Protein AF-G7WMZ2-F1 (afdb_monomer)

Sequence (128 aa):
MIFTLDHILKILDGTKTMTRRSVKGRHYKVDQDYAVQPHRNKPSMFRIAITGKKLERLGDITPEDVKLEGYGSKEEFIEAWRSVNGGYNPQAEVIAYTFKLDPVYKAIGIGEMRKLKKIERVCGNKPV

Mean predicted aligned error: 7.08 Å

InterPro domains:
  IPR015947 PUA-like superfamily [SSF88697] (10-101)

Secondary structure (DSSP, 8-state):
-B--HHHHHHHHTTS--EEEEETTS----TTEEEEEBSSTTPPP-EEEEEEEEEEEEGGG--HHHHHHHT-SSHHHHHHHHHHHHS---TT-EEEEEEEEE-HHHHHHHHHHHHHHHHHHHHTT----

Foldseek 3Di:
DEDAPVQVLCQLVPQAQKDKDAPVDDDDDAQDKDFYDNDPPGDGDFIKGFHDKDKDFQLPDDCVNCRNRNHNDPVVVQVVCCVVPVHDDRRGIIMMTGIHTDVVSNVVSVVVVVVVVVCDVVVDDDDD

Solvent-accessible surface area (backbone atoms only — not comparable to full-atom values): 7286 Å² total; per-residue (Å²): 80,77,38,52,66,70,54,47,52,31,36,68,76,59,46,23,36,35,48,76,40,56,70,89,54,88,84,82,58,65,84,38,72,40,50,33,17,67,44,89,98,47,74,63,81,51,48,34,33,26,72,39,75,47,82,45,43,57,55,72,66,46,77,69,54,30,38,31,53,50,35,94,39,68,67,58,43,50,53,54,42,24,75,76,66,75,51,83,58,51,80,42,60,24,35,38,33,34,39,44,68,41,67,78,51,64,73,47,36,70,63,54,49,53,52,51,57,47,49,53,67,72,67,56,82,73,83,130

pLDDT: mean 86.8, std 17.99, range [33.28, 98.69]

Organism: Methanothrix harundinacea (strain 6Ac) (NCBI:txid1110509)

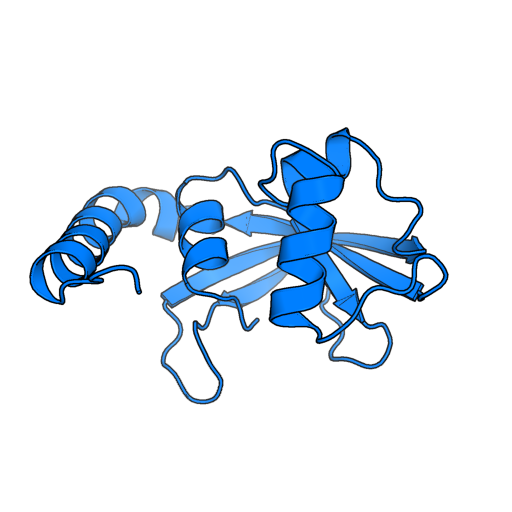Radius of gyration: 15.01 Å; Cα contacts (8 Å, |Δi|>4): 191; chains: 1; bounding box: 39×33×34 Å

Structure (mmCIF, N/CA/C/O backbone):
data_AF-G7WMZ2-F1
#
_entry.id   AF-G7WMZ2-F1
#
loop_
_atom_site.group_PDB
_atom_site.id
_atom_site.type_symbol
_atom_site.label_atom_id
_atom_site.label_alt_id
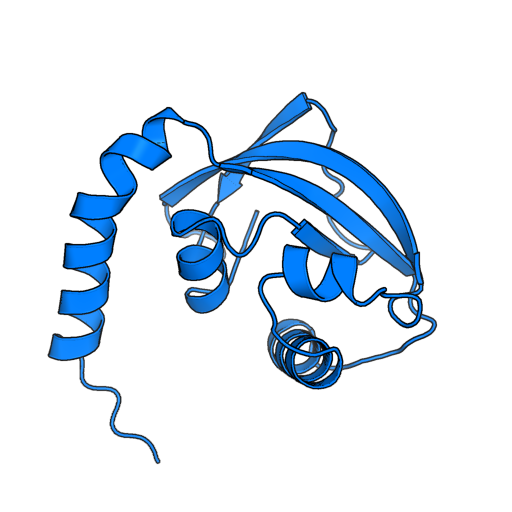_atom_site.label_comp_id
_atom_site.label_asym_id
_atom_site.label_entity_id
_atom_site.label_seq_id
_atom_site.pdbx_PDB_ins_code
_atom_site.Cartn_x
_atom_site.Cartn_y
_atom_site.Cartn_z
_atom_site.occupancy
_atom_site.B_iso_or_equiv
_atom_site.auth_seq_id
_atom_site.auth_comp_id
_atom_site.auth_asym_id
_atom_site.auth_atom_id
_atom_site.pdbx_PDB_model_num
ATOM 1 N N . MET A 1 1 ? -1.084 -6.328 9.012 1.00 93.69 1 MET A N 1
ATOM 2 C CA . MET A 1 1 ? -0.301 -6.026 7.804 1.00 93.69 1 MET A CA 1
ATOM 3 C C . MET A 1 1 ? 0.882 -5.170 8.201 1.00 93.69 1 MET A C 1
ATOM 5 O O . MET A 1 1 ? 0.691 -4.197 8.917 1.00 93.69 1 MET A O 1
ATOM 9 N N . ILE A 1 2 ? 2.090 -5.557 7.791 1.00 95.25 2 ILE A N 1
ATOM 10 C CA . ILE A 1 2 ? 3.304 -4.790 8.095 1.00 95.25 2 ILE A CA 1
ATOM 11 C C . ILE A 1 2 ? 3.559 -3.804 6.958 1.00 95.25 2 ILE A C 1
ATOM 13 O O . ILE A 1 2 ? 3.514 -4.194 5.786 1.00 95.25 2 ILE A O 1
ATOM 17 N N . PHE A 1 3 ? 3.813 -2.553 7.314 1.00 95.44 3 PHE A N 1
ATOM 18 C CA . PHE A 1 3 ? 4.124 -1.457 6.405 1.00 95.44 3 PHE A CA 1
ATOM 19 C C . PHE A 1 3 ? 5.322 -0.682 6.950 1.00 95.44 3 PHE A C 1
ATOM 21 O O . PHE A 1 3 ? 5.514 -0.630 8.162 1.00 95.44 3 PHE A O 1
ATOM 28 N N . THR A 1 4 ? 6.126 -0.088 6.068 1.00 93.06 4 THR A N 1
ATOM 29 C CA . THR A 1 4 ? 7.169 0.854 6.497 1.00 93.06 4 THR A CA 1
ATOM 30 C C . THR A 1 4 ? 6.529 2.107 7.101 1.00 93.06 4 THR A C 1
ATOM 32 O O . THR A 1 4 ? 5.341 2.365 6.896 1.00 93.06 4 THR A O 1
ATOM 35 N N . LEU A 1 5 ? 7.307 2.906 7.837 1.00 91.38 5 LEU A N 1
ATOM 36 C CA . LEU A 1 5 ? 6.812 4.175 8.385 1.00 91.38 5 LEU A CA 1
ATOM 37 C C . LEU A 1 5 ? 6.337 5.130 7.282 1.00 91.38 5 LEU A C 1
ATOM 39 O O . LEU A 1 5 ? 5.255 5.697 7.400 1.00 91.38 5 LEU A O 1
ATOM 43 N N . ASP A 1 6 ? 7.082 5.224 6.180 1.00 92.19 6 ASP A N 1
ATOM 44 C CA . ASP A 1 6 ? 6.684 5.998 5.000 1.00 92.19 6 ASP A CA 1
ATOM 45 C C . ASP A 1 6 ? 5.317 5.552 4.448 1.00 92.19 6 ASP A C 1
ATOM 47 O O . ASP A 1 6 ? 4.416 6.368 4.258 1.00 92.19 6 ASP A O 1
ATOM 51 N N . HIS A 1 7 ? 5.109 4.242 4.271 1.00 96.06 7 HIS A N 1
ATOM 52 C CA . HIS A 1 7 ? 3.813 3.718 3.829 1.00 96.06 7 HIS A CA 1
ATOM 53 C C . HIS A 1 7 ? 2.702 4.000 4.834 1.00 96.06 7 HIS A C 1
ATOM 55 O O . HIS A 1 7 ? 1.579 4.279 4.431 1.00 96.06 7 HIS A O 1
ATOM 61 N N . ILE A 1 8 ? 2.994 3.920 6.132 1.00 94.00 8 ILE A N 1
ATOM 62 C CA . ILE A 1 8 ? 2.034 4.236 7.191 1.00 94.00 8 ILE A CA 1
ATOM 63 C C . ILE A 1 8 ? 1.565 5.688 7.082 1.00 94.00 8 ILE A C 1
ATOM 65 O O . ILE A 1 8 ? 0.359 5.927 7.136 1.00 94.00 8 ILE A O 1
ATOM 69 N N . LEU A 1 9 ? 2.484 6.638 6.895 1.00 91.25 9 LEU A N 1
ATOM 70 C CA . LEU A 1 9 ? 2.139 8.052 6.739 1.00 91.25 9 LEU A CA 1
ATOM 71 C C . LEU A 1 9 ? 1.255 8.274 5.506 1.00 91.25 9 LEU A C 1
ATOM 73 O O . LEU A 1 9 ? 0.209 8.908 5.631 1.00 91.25 9 LEU A O 1
ATOM 77 N N . LYS A 1 10 ? 1.603 7.651 4.373 1.00 94.69 10 LYS A N 1
ATOM 78 C CA . LYS A 1 10 ? 0.794 7.688 3.144 1.00 94.69 10 LYS A CA 1
ATOM 79 C C . LYS A 1 10 ? -0.594 7.047 3.303 1.00 94.69 10 LYS A C 1
ATOM 81 O O . LYS A 1 10 ? -1.551 7.413 2.632 1.00 94.69 10 LYS A O 1
ATOM 86 N N . ILE A 1 11 ? -0.750 6.045 4.169 1.00 95.44 11 ILE A N 1
ATOM 87 C CA . ILE A 1 11 ? -2.078 5.464 4.438 1.00 95.44 11 ILE A CA 1
ATOM 88 C C . ILE A 1 11 ? -2.912 6.417 5.300 1.00 95.44 11 ILE A C 1
ATOM 90 O O . ILE A 1 11 ? -4.106 6.585 5.058 1.00 95.44 11 ILE A O 1
ATOM 94 N N . LEU A 1 12 ? -2.289 7.040 6.304 1.00 91.31 12 LEU A N 1
ATOM 95 C CA . LEU A 1 12 ? -2.958 7.971 7.214 1.00 91.31 12 LEU A CA 1
ATOM 96 C C . LEU A 1 12 ? -3.401 9.264 6.519 1.00 91.31 12 LEU A C 1
ATOM 98 O O . LEU A 1 12 ? -4.472 9.778 6.841 1.00 91.31 12 LEU A O 1
ATOM 102 N N . ASP A 1 13 ? -2.613 9.778 5.573 1.00 90.31 13 ASP A N 1
ATOM 103 C CA . ASP A 1 13 ? -2.996 10.940 4.759 1.00 90.31 13 ASP A CA 1
ATOM 104 C C . ASP A 1 13 ? -3.963 10.591 3.608 1.00 90.31 13 ASP A C 1
ATOM 106 O O . ASP A 1 13 ? -4.576 11.483 3.021 1.00 90.31 13 ASP A O 1
ATOM 110 N N . GLY A 1 14 ? -4.160 9.296 3.336 1.00 93.56 14 GLY A N 1
ATOM 111 C CA . GLY A 1 14 ? -5.080 8.782 2.325 1.00 93.56 14 GLY A CA 1
ATOM 112 C C . GLY A 1 14 ? -4.511 8.716 0.906 1.00 93.56 14 GLY A C 1
ATOM 113 O O . GLY A 1 14 ? -5.254 8.366 -0.009 1.00 93.56 14 GLY A O 1
ATOM 114 N N . THR A 1 15 ? -3.226 9.013 0.703 1.00 96.38 15 THR A N 1
ATOM 115 C CA . THR A 1 15 ? -2.559 8.898 -0.604 1.00 96.38 15 THR A CA 1
ATOM 116 C C . THR A 1 15 ? -2.304 7.443 -0.998 1.00 96.38 15 THR A C 1
ATOM 118 O O . THR A 1 15 ? -2.436 7.093 -2.167 1.00 96.38 15 THR A O 1
ATOM 121 N N . LYS A 1 16 ? -2.009 6.564 -0.033 1.00 97.94 16 LYS A N 1
ATOM 122 C CA . LYS A 1 16 ? -1.852 5.120 -0.246 1.00 97.94 16 LYS A CA 1
ATOM 123 C C . LYS A 1 16 ? -3.118 4.368 0.160 1.00 97.94 16 LYS A C 1
ATOM 125 O O . LYS A 1 16 ? -3.439 4.240 1.339 1.00 97.94 16 LYS A O 1
ATOM 130 N N . THR A 1 17 ? -3.796 3.798 -0.828 1.00 98.44 17 THR A N 1
ATOM 131 C CA . THR A 1 17 ? -5.030 2.997 -0.694 1.00 98.44 17 THR A CA 1
ATOM 132 C C . THR A 1 17 ? -4.920 1.617 -1.353 1.00 98.44 17 THR A C 1
ATOM 134 O O . THR A 1 17 ? -5.878 0.843 -1.383 1.00 98.44 17 THR A O 1
ATOM 137 N N . MET A 1 18 ? -3.732 1.282 -1.862 1.00 98.56 18 MET A N 1
ATOM 138 C CA . MET A 1 18 ? -3.387 -0.017 -2.423 1.00 98.56 18 MET A CA 1
ATOM 139 C C . MET A 1 18 ? -2.048 -0.522 -1.873 1.00 98.56 18 MET A C 1
ATOM 141 O O . MET A 1 18 ? -1.174 0.244 -1.460 1.00 98.56 18 MET A O 1
ATOM 145 N N . THR A 1 19 ? -1.892 -1.846 -1.835 1.00 98.19 19 THR A N 1
ATOM 146 C CA . THR A 1 19 ? -0.607 -2.506 -1.593 1.00 98.19 19 THR A CA 1
ATOM 147 C C . THR A 1 19 ? -0.497 -3.799 -2.385 1.00 98.19 19 THR A C 1
ATOM 149 O O . THR A 1 19 ? -1.384 -4.652 -2.333 1.00 98.19 19 THR A O 1
ATOM 152 N N . ARG A 1 20 ? 0.632 -3.986 -3.062 1.00 97.88 20 ARG A N 1
ATOM 153 C CA . ARG A 1 20 ? 1.027 -5.274 -3.638 1.00 97.88 20 ARG A CA 1
ATOM 154 C C . ARG A 1 20 ? 1.779 -6.146 -2.644 1.00 97.88 20 ARG A C 1
ATOM 156 O O . ARG A 1 20 ? 2.614 -5.674 -1.871 1.00 97.88 20 ARG A O 1
ATOM 163 N N . ARG A 1 21 ? 1.482 -7.445 -2.665 1.00 97.00 21 ARG A N 1
ATOM 164 C CA . ARG A 1 21 ? 2.133 -8.471 -1.838 1.00 97.00 21 ARG A CA 1
ATOM 165 C C . ARG A 1 21 ? 2.454 -9.700 -2.682 1.00 97.00 21 ARG A C 1
ATOM 167 O O . ARG A 1 21 ? 1.698 -10.049 -3.582 1.00 97.00 21 ARG A O 1
ATOM 174 N N . SER A 1 22 ? 3.558 -10.372 -2.364 1.00 95.12 22 SER A N 1
ATOM 175 C CA . SER A 1 22 ? 3.930 -11.639 -3.004 1.00 95.12 22 SER A CA 1
ATOM 176 C C . SER A 1 22 ? 2.848 -12.705 -2.813 1.00 95.12 22 SER A C 1
ATOM 178 O O . SER A 1 22 ? 2.330 -12.867 -1.704 1.00 95.12 22 SER A O 1
ATOM 180 N N . VAL A 1 23 ? 2.574 -13.479 -3.867 1.00 96.12 23 VAL A N 1
ATOM 181 C CA . VAL A 1 23 ? 1.687 -14.658 -3.826 1.00 96.12 23 VAL A CA 1
ATOM 182 C C . VAL A 1 23 ? 2.183 -15.759 -2.886 1.00 96.12 23 VAL A C 1
ATOM 184 O O . VAL A 1 23 ? 1.393 -16.578 -2.445 1.00 96.12 23 VAL A O 1
ATOM 187 N N . LYS A 1 24 ? 3.479 -15.774 -2.543 1.00 93.25 24 LYS A N 1
ATOM 188 C CA . LYS A 1 24 ? 4.060 -16.742 -1.593 1.00 93.25 24 LYS A CA 1
ATOM 189 C C . LYS A 1 24 ? 3.819 -16.359 -0.127 1.00 93.25 24 LYS A C 1
ATOM 191 O O . LYS A 1 24 ? 4.205 -17.094 0.777 1.00 93.25 24 LYS A O 1
ATOM 196 N N . GLY A 1 25 ? 3.282 -15.163 0.115 1.00 90.31 25 GLY A N 1
ATOM 197 C CA . GLY A 1 25 ? 3.081 -14.606 1.446 1.00 90.31 25 GLY A CA 1
ATOM 198 C C . GLY A 1 25 ? 1.709 -14.917 2.042 1.00 90.31 25 GLY A C 1
ATOM 199 O O . GLY A 1 25 ? 0.954 -15.765 1.583 1.00 90.31 25 GLY A O 1
ATOM 200 N N . ARG A 1 26 ? 1.360 -14.175 3.097 1.00 92.38 26 ARG A N 1
ATOM 201 C CA . ARG A 1 26 ? 0.020 -14.232 3.689 1.00 92.38 26 ARG A CA 1
ATOM 202 C C . ARG A 1 26 ? -1.011 -13.607 2.747 1.00 92.38 26 ARG A C 1
ATOM 204 O O . ARG A 1 26 ? -0.814 -12.488 2.274 1.00 92.38 26 ARG A O 1
ATOM 211 N N . HIS A 1 27 ? -2.143 -14.285 2.581 1.00 95.75 27 HIS A N 1
ATOM 212 C CA . HIS A 1 27 ? -3.283 -13.792 1.812 1.00 95.75 27 HIS A CA 1
ATOM 213 C C . HIS A 1 27 ? -4.299 -13.089 2.717 1.00 95.75 27 HIS A C 1
ATOM 215 O O . HIS A 1 27 ? -4.570 -13.541 3.834 1.00 95.75 27 HIS A O 1
ATOM 221 N N . TYR A 1 28 ? -4.869 -11.992 2.220 1.00 97.19 28 TYR A N 1
ATOM 222 C CA . TYR A 1 28 ? -5.878 -11.201 2.924 1.00 97.19 28 TYR A CA 1
ATOM 223 C C . TYR A 1 28 ? -7.247 -11.379 2.256 1.00 97.19 28 TYR A C 1
ATOM 225 O O . TYR A 1 28 ? -7.352 -11.579 1.042 1.00 97.19 28 TYR A O 1
ATOM 233 N N . LYS A 1 29 ? -8.305 -11.379 3.065 1.00 97.69 29 LYS A N 1
ATOM 234 C CA . LYS A 1 29 ? -9.691 -11.532 2.618 1.00 97.69 29 LYS A CA 1
ATOM 235 C C . LYS A 1 29 ? -10.297 -10.153 2.374 1.00 97.69 29 LYS A C 1
ATOM 237 O O . LYS A 1 29 ? -9.978 -9.214 3.095 1.00 97.69 29 LYS A O 1
ATOM 242 N N . VAL A 1 30 ? -11.143 -10.061 1.354 1.00 98.00 30 VAL A N 1
ATOM 243 C CA . VAL A 1 30 ? -11.976 -8.877 1.101 1.00 98.00 30 VAL A CA 1
ATOM 244 C C . VAL A 1 30 ? -13.040 -8.788 2.201 1.00 98.00 30 VAL A C 1
ATOM 246 O O . VAL A 1 30 ? -13.390 -9.816 2.785 1.00 98.00 30 VAL A O 1
ATOM 249 N N . ASP A 1 31 ? -13.479 -7.572 2.519 1.00 95.62 31 ASP A N 1
ATOM 250 C CA . ASP A 1 31 ? -14.457 -7.255 3.571 1.00 95.62 31 ASP A CA 1
ATOM 251 C C . ASP A 1 31 ? -14.010 -7.680 4.974 1.00 95.62 31 ASP A C 1
ATOM 253 O O . ASP A 1 31 ? -14.809 -8.006 5.851 1.00 95.62 31 ASP A O 1
ATOM 257 N N . GLN A 1 32 ? -12.695 -7.694 5.189 1.00 95.81 32 GLN A N 1
ATOM 258 C CA . GLN A 1 32 ? -12.071 -7.921 6.486 1.00 95.81 32 GLN A CA 1
ATOM 259 C C . GLN A 1 32 ? -11.116 -6.785 6.808 1.00 95.81 32 GLN A C 1
ATOM 261 O O . GLN A 1 32 ? -10.463 -6.215 5.924 1.00 95.81 32 GLN A O 1
ATOM 266 N N . ASP A 1 33 ? -11.014 -6.485 8.094 1.00 94.44 33 ASP A N 1
ATOM 267 C CA . ASP A 1 33 ? -10.133 -5.466 8.616 1.00 94.44 33 ASP A CA 1
ATOM 268 C C . ASP A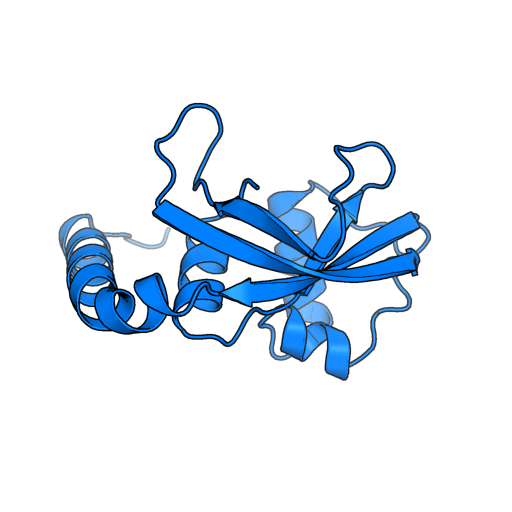 1 33 ? -8.848 -6.072 9.194 1.00 94.44 33 ASP A C 1
ATOM 270 O O . ASP A 1 33 ? -8.801 -7.148 9.797 1.00 94.44 33 ASP A O 1
ATOM 274 N N . TYR A 1 34 ? -7.743 -5.368 8.976 1.00 96.19 34 TYR A N 1
ATOM 275 C CA . TYR A 1 34 ? -6.420 -5.817 9.367 1.00 96.19 34 TYR A CA 1
ATOM 276 C C . TYR A 1 34 ? -5.676 -4.711 10.096 1.00 96.19 34 TYR A C 1
ATOM 278 O O . TYR A 1 34 ? -5.538 -3.590 9.612 1.00 96.19 34 TYR A O 1
ATOM 286 N N . ALA A 1 35 ? -5.122 -5.072 11.251 1.00 94.44 35 ALA A N 1
ATOM 287 C CA . ALA A 1 35 ? -4.244 -4.210 12.023 1.00 94.44 35 ALA A CA 1
ATOM 288 C C . ALA A 1 35 ? -2.967 -3.871 11.240 1.00 94.44 35 ALA A C 1
ATOM 290 O O . ALA A 1 35 ? -2.290 -4.778 10.749 1.00 94.44 35 ALA A O 1
ATOM 291 N N . VAL A 1 36 ? -2.610 -2.594 11.147 1.00 94.94 36 VAL A N 1
ATOM 292 C CA . VAL A 1 36 ? -1.379 -2.092 10.526 1.00 94.94 36 VAL A CA 1
ATOM 293 C C . VAL A 1 36 ? -0.283 -1.950 11.577 1.00 94.94 36 VAL A C 1
ATOM 295 O O . VAL A 1 36 ? -0.510 -1.378 12.640 1.00 94.94 36 VAL A O 1
ATOM 298 N N . GLN A 1 37 ? 0.902 -2.486 11.286 1.00 92.88 37 GLN A N 1
ATOM 299 C CA . GLN A 1 37 ? 2.068 -2.475 12.174 1.00 92.88 37 GLN A CA 1
ATOM 300 C C . GLN A 1 37 ? 3.302 -1.938 11.432 1.00 92.88 37 GLN A C 1
ATOM 302 O O . GLN A 1 37 ? 3.469 -2.261 10.253 1.00 92.88 37 GLN A O 1
ATOM 307 N N . PRO A 1 38 ? 4.196 -1.189 12.106 1.00 89.19 38 PRO A N 1
ATOM 308 C CA . PRO A 1 38 ? 5.425 -0.674 11.494 1.00 89.19 38 PRO A CA 1
ATOM 309 C C . PRO A 1 38 ? 6.507 -1.752 11.335 1.00 89.19 38 PRO A C 1
ATOM 311 O O . PRO A 1 38 ? 7.387 -1.656 10.485 1.00 89.19 38 PRO A O 1
ATOM 314 N N . HIS A 1 39 ? 6.464 -2.793 12.170 1.00 87.56 39 HIS A N 1
ATOM 315 C CA . HIS A 1 39 ? 7.404 -3.906 12.122 1.00 87.56 39 HIS A CA 1
ATOM 316 C C . HIS A 1 39 ? 6.807 -5.157 12.774 1.00 87.56 39 HIS A C 1
ATOM 318 O O . HIS A 1 39 ? 5.779 -5.090 13.452 1.00 87.56 39 HIS A O 1
ATOM 324 N N . ARG A 1 40 ? 7.468 -6.306 12.595 1.00 86.62 40 ARG A N 1
ATOM 325 C CA . ARG A 1 40 ? 7.105 -7.543 13.296 1.00 86.62 40 ARG A CA 1
ATOM 326 C C . ARG A 1 40 ? 7.198 -7.326 14.813 1.00 86.62 40 ARG A C 1
ATOM 328 O O . ARG A 1 40 ? 8.125 -6.676 15.289 1.00 86.62 40 ARG A O 1
ATOM 335 N N . ASN A 1 41 ? 6.239 -7.877 15.557 1.00 86.50 41 ASN A N 1
ATOM 336 C CA . ASN A 1 41 ? 6.152 -7.793 17.023 1.00 86.50 41 ASN A CA 1
ATOM 337 C C . ASN A 1 41 ? 6.015 -6.365 17.587 1.00 86.50 41 ASN A C 1
ATOM 339 O O . ASN A 1 41 ? 6.282 -6.146 18.767 1.00 86.50 41 ASN A O 1
ATOM 343 N N . LYS A 1 42 ? 5.612 -5.381 16.774 1.00 86.62 42 LYS A N 1
ATOM 344 C CA . LYS A 1 42 ? 5.281 -4.034 17.257 1.00 86.62 42 LYS A CA 1
ATOM 345 C C . LYS A 1 42 ? 3.766 -3.872 17.423 1.00 86.62 42 LYS A C 1
ATOM 347 O O . LYS A 1 42 ? 3.015 -4.522 16.689 1.00 86.62 42 LYS A O 1
ATOM 352 N N . PRO A 1 43 ? 3.311 -3.015 18.359 1.00 83.94 43 PRO A N 1
ATOM 353 C CA . PRO A 1 43 ? 1.895 -2.697 18.500 1.00 83.94 43 PRO A CA 1
ATOM 354 C C . PRO A 1 43 ? 1.287 -2.224 17.179 1.00 83.94 43 PRO A C 1
ATOM 356 O O . PRO A 1 43 ? 1.957 -1.601 16.351 1.00 83.94 43 PRO A O 1
ATOM 359 N N . SER A 1 44 ? 0.008 -2.533 16.975 1.00 88.88 44 SER A N 1
ATOM 360 C CA . SER A 1 44 ? -0.732 -2.005 15.834 1.00 88.88 44 SER A CA 1
ATOM 361 C C . SER A 1 44 ? -1.032 -0.523 16.013 1.00 88.88 44 SER A C 1
ATOM 363 O O . SER A 1 44 ? -1.454 -0.119 17.091 1.00 88.88 44 SER A O 1
ATOM 365 N N . MET A 1 45 ? -0.882 0.249 14.941 1.00 87.81 45 MET A N 1
ATOM 366 C CA . MET A 1 45 ? -1.125 1.694 14.937 1.00 87.81 45 MET A CA 1
ATOM 367 C C . MET A 1 45 ? -2.591 2.027 14.626 1.00 87.81 45 MET A C 1
ATOM 369 O O . MET A 1 45 ? -3.181 2.904 15.243 1.00 87.81 45 MET A O 1
ATOM 373 N N . PHE A 1 46 ? -3.181 1.325 13.656 1.00 92.56 46 PHE A N 1
ATOM 374 C CA . PHE A 1 46 ? -4.561 1.509 13.192 1.00 92.56 46 PHE A CA 1
ATOM 375 C C . PHE A 1 46 ? -5.017 0.276 12.408 1.00 92.56 46 PHE A C 1
ATOM 377 O O . PHE A 1 46 ? -4.288 -0.719 12.323 1.00 92.56 46 PHE A O 1
ATOM 384 N N . ARG A 1 47 ? -6.219 0.322 11.830 1.00 94.62 47 ARG A N 1
ATOM 385 C CA . ARG A 1 47 ? -6.785 -0.761 11.018 1.00 94.62 47 ARG A CA 1
ATOM 386 C C . ARG A 1 47 ? -7.163 -0.266 9.622 1.00 94.62 47 ARG A C 1
ATOM 388 O O . ARG A 1 47 ? -7.537 0.891 9.441 1.00 94.62 47 ARG A O 1
ATOM 395 N N . ILE A 1 48 ? -7.035 -1.152 8.638 1.00 96.94 48 ILE A N 1
ATOM 396 C CA . ILE A 1 48 ? -7.499 -0.942 7.261 1.00 96.94 48 ILE A CA 1
ATOM 397 C C . ILE A 1 48 ? -8.444 -2.073 6.866 1.00 96.94 48 ILE A C 1
ATOM 399 O O . ILE A 1 48 ? -8.188 -3.223 7.218 1.00 96.94 48 ILE A O 1
ATOM 403 N N . ALA A 1 49 ? -9.499 -1.762 6.122 1.00 96.94 49 ALA A N 1
ATOM 404 C CA . ALA A 1 49 ? -10.422 -2.744 5.561 1.00 96.94 49 ALA A CA 1
ATOM 405 C C . ALA A 1 49 ? -10.061 -3.022 4.101 1.00 96.94 49 ALA A C 1
ATOM 407 O O . ALA A 1 49 ? -9.959 -2.087 3.308 1.00 96.94 49 ALA A O 1
ATOM 408 N N . ILE A 1 50 ? -9.861 -4.290 3.740 1.00 98.25 50 ILE A N 1
ATOM 409 C CA . ILE A 1 50 ? -9.563 -4.694 2.359 1.00 98.25 50 ILE A CA 1
ATOM 410 C C . ILE A 1 50 ? -10.861 -4.659 1.555 1.00 98.25 50 ILE A C 1
ATOM 412 O O . ILE A 1 50 ? -11.804 -5.374 1.877 1.00 98.25 50 ILE A O 1
ATOM 416 N N . THR A 1 51 ? -10.901 -3.861 0.493 1.00 98.12 51 THR A N 1
ATOM 417 C CA . THR A 1 51 ? -12.097 -3.663 -0.343 1.00 98.12 51 THR A CA 1
ATOM 418 C C . THR A 1 51 ? -12.008 -4.363 -1.693 1.00 98.12 51 THR A C 1
ATOM 420 O O . THR A 1 51 ? -12.965 -4.359 -2.457 1.00 98.12 51 THR A O 1
ATOM 423 N N . GLY A 1 52 ? -10.861 -4.956 -2.016 1.00 98.00 52 GLY A N 1
ATOM 424 C CA . GLY A 1 52 ? -10.678 -5.699 -3.253 1.00 98.00 52 GLY A CA 1
ATOM 425 C C . GLY A 1 52 ? -9.323 -6.383 -3.312 1.00 98.00 52 GLY A C 1
ATOM 426 O O . GLY A 1 52 ? -8.396 -6.051 -2.568 1.00 98.00 52 GLY A O 1
ATOM 427 N N . LYS A 1 53 ? -9.213 -7.367 -4.203 1.00 97.75 53 LYS A N 1
ATOM 428 C CA . LYS A 1 53 ? -7.952 -8.038 -4.517 1.00 97.75 53 LYS A CA 1
ATOM 429 C C . LYS A 1 53 ? -7.915 -8.445 -5.988 1.00 97.75 53 LYS A C 1
ATOM 431 O O . LYS A 1 53 ? -8.920 -8.931 -6.501 1.00 97.75 53 LYS A O 1
ATOM 436 N N . LYS A 1 54 ? -6.761 -8.296 -6.637 1.00 97.50 54 LYS A N 1
ATOM 437 C CA . LYS A 1 54 ? -6.489 -8.796 -7.997 1.00 97.50 54 LYS A CA 1
ATOM 438 C C . LYS A 1 54 ? -5.119 -9.476 -8.051 1.00 97.50 54 LYS A C 1
ATOM 440 O O . LYS A 1 54 ? -4.193 -9.020 -7.383 1.00 97.50 54 LYS A O 1
ATOM 445 N N . LEU A 1 55 ? -5.016 -10.576 -8.796 1.00 97.81 55 LEU A N 1
ATOM 446 C CA . LEU A 1 55 ? -3.746 -11.232 -9.128 1.00 97.81 55 LEU A CA 1
ATOM 447 C C . LEU A 1 55 ? -3.229 -10.627 -10.436 1.00 97.81 55 LEU A C 1
ATOM 449 O O . LEU A 1 55 ? -3.985 -10.546 -11.400 1.00 97.81 55 LEU A O 1
ATOM 453 N N . GLU A 1 56 ? -1.971 -10.204 -10.466 1.00 97.38 56 GLU A N 1
ATOM 454 C CA . GLU A 1 56 ? -1.357 -9.574 -11.640 1.00 97.38 56 GLU A CA 1
ATOM 455 C C . GLU A 1 56 ? 0.163 -9.774 -11.647 1.00 97.38 56 GLU A C 1
ATOM 457 O O . GLU A 1 56 ? 0.755 -10.183 -10.641 1.00 97.38 56 GLU A O 1
ATOM 462 N N . ARG A 1 57 ? 0.814 -9.460 -12.773 1.00 98.06 57 ARG A N 1
ATOM 463 C CA . ARG A 1 57 ? 2.275 -9.349 -12.813 1.00 98.06 57 ARG A CA 1
ATOM 464 C C . ARG A 1 57 ? 2.692 -7.988 -12.282 1.00 98.06 57 ARG A C 1
ATOM 466 O O . ARG A 1 57 ? 2.080 -6.970 -12.595 1.00 98.06 57 ARG A O 1
ATOM 473 N N . LEU A 1 58 ? 3.780 -7.956 -11.521 1.00 97.69 58 LEU A N 1
ATOM 474 C CA . LEU A 1 58 ? 4.308 -6.722 -10.939 1.00 97.69 58 LEU A CA 1
ATOM 475 C C . LEU A 1 58 ? 4.626 -5.652 -12.001 1.00 97.69 58 LEU A C 1
ATOM 477 O O . LEU A 1 58 ? 4.472 -4.460 -11.745 1.00 97.69 58 LEU A O 1
ATOM 481 N N . GLY A 1 59 ? 5.062 -6.074 -13.190 1.00 97.00 59 GLY A N 1
ATOM 482 C CA . GLY A 1 59 ? 5.398 -5.195 -14.308 1.00 97.00 59 GLY A CA 1
ATOM 483 C C . GLY A 1 59 ? 4.196 -4.547 -14.996 1.00 97.00 59 GLY A C 1
ATOM 484 O O . GLY A 1 59 ? 4.370 -3.477 -15.588 1.00 97.00 59 GLY A O 1
ATOM 485 N N . ASP A 1 60 ? 3.005 -5.132 -14.854 1.00 97.06 60 ASP A N 1
ATOM 486 C CA . ASP A 1 60 ? 1.760 -4.695 -15.506 1.00 97.06 60 ASP A CA 1
ATOM 487 C C . ASP A 1 60 ? 1.063 -3.558 -14.733 1.00 97.06 60 ASP A C 1
ATOM 489 O O . ASP A 1 60 ? -0.059 -3.168 -15.049 1.00 97.06 60 ASP A O 1
ATOM 493 N N . ILE A 1 61 ? 1.738 -3.001 -13.720 1.00 96.25 61 ILE A N 1
ATOM 494 C CA . ILE A 1 61 ? 1.268 -1.852 -12.948 1.00 96.25 61 ILE A CA 1
ATOM 495 C C . ILE A 1 61 ? 0.925 -0.659 -13.856 1.00 96.25 61 ILE A C 1
ATOM 497 O O . ILE A 1 61 ? 1.753 -0.201 -14.655 1.00 96.25 61 ILE A O 1
ATOM 501 N N . THR A 1 62 ? -0.294 -0.146 -13.681 1.00 97.25 62 THR A N 1
ATOM 502 C CA . THR A 1 62 ? -0.825 1.031 -14.385 1.00 97.25 62 THR A CA 1
ATOM 503 C C . THR A 1 62 ? -0.468 2.340 -13.667 1.00 97.25 62 THR A C 1
ATOM 505 O O . THR A 1 62 ? -0.193 2.322 -12.462 1.00 97.25 62 THR A O 1
ATOM 508 N N . PRO A 1 63 ? -0.493 3.502 -14.349 1.00 97.56 63 PRO A N 1
ATOM 509 C CA . PRO A 1 63 ? -0.326 4.804 -13.696 1.00 97.56 63 PRO A CA 1
ATOM 510 C C . PRO A 1 63 ? -1.341 5.059 -12.569 1.00 97.56 63 PRO A C 1
ATOM 512 O O . PRO A 1 63 ? -1.012 5.670 -11.553 1.00 97.56 63 PRO A O 1
ATOM 515 N N . GLU A 1 64 ? -2.570 4.569 -12.715 1.00 97.38 64 GLU A N 1
ATOM 516 C CA . GLU A 1 64 ? -3.617 4.660 -11.697 1.00 97.38 64 GLU A CA 1
ATOM 517 C C . GLU A 1 64 ? -3.240 3.844 -10.460 1.00 97.38 64 GLU A C 1
ATOM 519 O O . GLU A 1 64 ? -3.335 4.336 -9.337 1.00 97.38 64 GLU A O 1
ATOM 524 N N . ASP A 1 65 ? -2.740 2.623 -10.652 1.00 97.75 65 ASP A N 1
ATOM 525 C CA . ASP A 1 65 ? -2.271 1.793 -9.547 1.00 97.75 65 ASP A CA 1
ATOM 526 C C . ASP A 1 65 ? -1.061 2.409 -8.823 1.00 97.75 65 ASP A C 1
ATOM 528 O O . ASP A 1 65 ? -0.960 2.286 -7.603 1.00 97.75 65 ASP A O 1
ATOM 532 N N . VAL A 1 66 ? -0.146 3.069 -9.547 1.00 97.88 66 VAL A N 1
ATOM 533 C CA . VAL A 1 66 ? 0.989 3.806 -8.956 1.00 97.88 66 VAL A CA 1
ATOM 534 C C . VAL A 1 66 ? 0.479 4.887 -8.001 1.00 97.88 66 VAL A C 1
ATOM 536 O O . VAL A 1 66 ? 0.949 4.981 -6.864 1.00 97.88 66 VAL A O 1
ATOM 539 N N . LYS A 1 67 ? -0.539 5.647 -8.425 1.00 97.94 67 LYS A N 1
ATOM 540 C CA . LYS A 1 67 ? -1.184 6.657 -7.575 1.00 97.94 67 LYS A CA 1
ATOM 541 C C . LYS A 1 67 ? -1.835 6.025 -6.348 1.00 97.94 67 LYS A C 1
ATOM 543 O O . LYS A 1 67 ? -1.654 6.536 -5.250 1.00 97.94 67 LYS A O 1
ATOM 548 N N . LEU A 1 68 ? -2.537 4.898 -6.500 1.00 98.19 68 LEU A N 1
ATOM 549 C CA . LEU A 1 68 ? -3.154 4.188 -5.369 1.00 98.19 68 LEU A CA 1
ATOM 550 C C . LEU A 1 68 ? -2.115 3.586 -4.407 1.00 98.19 68 LEU A C 1
ATOM 552 O O . LEU A 1 68 ? -2.380 3.455 -3.212 1.00 98.19 68 LEU A O 1
ATOM 556 N N . GLU A 1 69 ? -0.926 3.224 -4.889 1.00 98.06 69 GLU A N 1
ATOM 557 C CA . GLU A 1 69 ? 0.208 2.833 -4.043 1.00 98.06 69 GLU A CA 1
ATOM 558 C C . GLU A 1 69 ? 0.833 4.033 -3.303 1.00 98.06 69 GLU A C 1
ATOM 560 O O . GLU A 1 69 ? 1.600 3.814 -2.359 1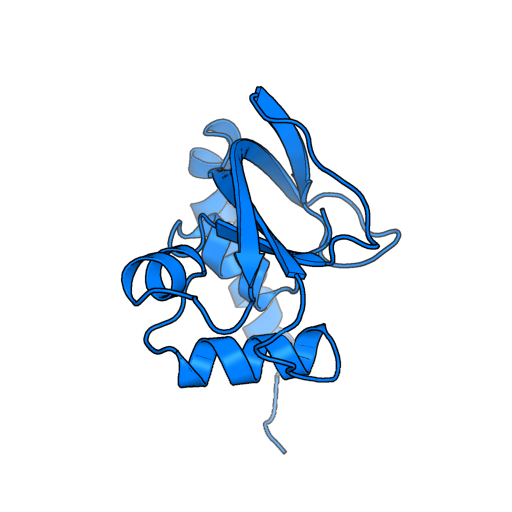.00 98.06 69 GLU A O 1
ATOM 565 N N . GLY A 1 70 ? 0.470 5.267 -3.669 1.00 97.75 70 GLY A N 1
ATOM 566 C CA . GLY A 1 70 ? 0.936 6.509 -3.055 1.00 97.75 70 GLY A CA 1
ATOM 567 C C . GLY A 1 70 ? 2.219 7.074 -3.673 1.00 97.75 70 GLY A C 1
ATOM 568 O O . GLY A 1 70 ? 2.988 7.713 -2.957 1.00 97.75 70 GLY A O 1
ATOM 569 N N . TYR A 1 71 ? 2.477 6.817 -4.959 1.00 97.94 71 TYR A N 1
ATOM 570 C CA . TYR A 1 71 ? 3.662 7.301 -5.684 1.00 97.94 71 TYR A CA 1
ATOM 571 C C . TYR A 1 71 ? 3.285 8.197 -6.867 1.00 97.94 71 TYR A C 1
ATOM 573 O O . TYR A 1 71 ? 2.168 8.121 -7.386 1.00 97.94 71 TYR A O 1
ATOM 581 N N . GLY A 1 72 ? 4.217 9.054 -7.290 1.00 96.62 72 GLY A N 1
ATOM 582 C CA . GLY A 1 72 ? 4.038 9.948 -8.434 1.00 96.62 72 GLY A CA 1
ATOM 583 C C . GLY A 1 72 ? 4.381 9.295 -9.773 1.00 96.62 72 GLY A C 1
ATOM 584 O O . GLY A 1 72 ? 3.824 9.680 -10.801 1.00 96.62 72 GLY A O 1
ATOM 585 N N . SER A 1 73 ? 5.263 8.293 -9.768 1.00 97.56 73 SER A N 1
ATOM 586 C CA . SER A 1 73 ? 5.750 7.625 -10.977 1.00 97.56 73 SER A CA 1
ATOM 587 C C . SER A 1 73 ? 5.990 6.127 -10.776 1.00 97.56 73 SER A C 1
ATOM 589 O O . SER A 1 73 ? 6.098 5.619 -9.653 1.00 97.56 73 SER A O 1
ATOM 591 N N . LYS A 1 74 ? 6.066 5.393 -11.892 1.00 97.19 74 LYS A N 1
ATOM 592 C CA . LYS A 1 74 ? 6.373 3.958 -11.876 1.00 97.19 74 LYS A CA 1
ATOM 593 C C . LYS A 1 74 ? 7.783 3.717 -11.341 1.00 97.19 74 LYS A C 1
ATOM 595 O O . LYS A 1 74 ? 8.011 2.740 -10.635 1.00 97.19 74 LYS A O 1
ATOM 600 N N . GLU A 1 75 ? 8.707 4.619 -11.636 1.00 97.62 75 GLU A N 1
ATOM 601 C CA . GLU A 1 75 ? 10.101 4.581 -11.208 1.00 97.62 75 GLU A CA 1
ATOM 602 C C . GLU A 1 75 ? 10.212 4.697 -9.683 1.00 97.62 75 GLU A C 1
ATOM 604 O O . GLU A 1 75 ? 10.851 3.847 -9.059 1.00 97.62 75 GLU A O 1
ATOM 609 N N . GLU A 1 76 ? 9.511 5.663 -9.075 1.00 97.62 76 GLU A N 1
ATOM 610 C CA . GLU A 1 76 ? 9.429 5.817 -7.614 1.00 97.62 76 GLU A CA 1
ATOM 611 C C . GLU A 1 76 ? 8.843 4.566 -6.948 1.00 97.62 76 GLU A C 1
ATOM 613 O O . GLU A 1 76 ? 9.362 4.075 -5.941 1.00 97.62 76 GLU A O 1
ATOM 618 N N . PHE A 1 77 ? 7.775 4.009 -7.530 1.00 97.94 77 PHE A N 1
ATOM 619 C CA . PHE A 1 77 ? 7.189 2.765 -7.039 1.00 97.94 77 PHE A CA 1
ATOM 620 C C . PHE A 1 77 ? 8.194 1.604 -7.092 1.00 97.94 77 PHE A C 1
ATOM 622 O O . PHE A 1 77 ? 8.304 0.844 -6.130 1.00 97.94 77 PHE A O 1
ATOM 629 N N . ILE A 1 78 ? 8.939 1.454 -8.193 1.00 97.75 78 ILE A N 1
ATOM 630 C CA . ILE A 1 78 ? 9.929 0.381 -8.362 1.00 97.75 78 ILE A CA 1
ATOM 631 C C . ILE A 1 78 ? 11.067 0.519 -7.347 1.00 97.75 78 ILE A C 1
ATOM 633 O O . ILE A 1 78 ? 11.500 -0.483 -6.774 1.00 97.75 78 ILE A O 1
ATOM 637 N N . GLU A 1 79 ? 11.553 1.734 -7.105 1.00 97.62 79 GLU A N 1
ATOM 638 C CA . GLU A 1 79 ? 12.584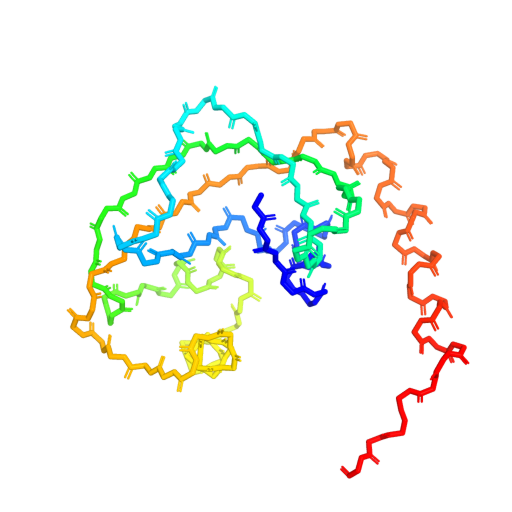 1.992 -6.100 1.00 97.62 79 GLU A CA 1
ATOM 639 C C . GLU A 1 79 ? 12.099 1.621 -4.694 1.00 97.62 79 GLU A C 1
ATOM 641 O O . GLU A 1 79 ? 12.756 0.852 -3.985 1.00 97.62 79 GLU A O 1
ATOM 646 N N . ALA A 1 80 ? 10.898 2.066 -4.323 1.00 96.50 80 ALA A N 1
ATOM 647 C CA . ALA A 1 80 ? 10.301 1.706 -3.045 1.00 96.50 80 ALA A CA 1
ATOM 648 C C . ALA A 1 80 ? 10.008 0.200 -2.931 1.00 96.50 80 ALA A C 1
ATOM 650 O O . ALA A 1 80 ? 10.145 -0.396 -1.861 1.00 96.50 80 ALA A O 1
ATOM 651 N N . TRP A 1 81 ? 9.634 -0.455 -4.031 1.00 97.06 81 TRP A N 1
ATOM 652 C CA . TRP A 1 81 ? 9.465 -1.902 -4.062 1.00 97.06 81 TRP A CA 1
ATOM 653 C C . TRP A 1 81 ? 10.786 -2.621 -3.780 1.00 97.06 81 TRP A C 1
ATOM 655 O O . TRP A 1 81 ? 10.805 -3.556 -2.976 1.00 97.06 81 TRP A O 1
ATOM 665 N N . ARG A 1 82 ? 11.886 -2.185 -4.410 1.00 97.19 82 ARG A N 1
ATOM 666 C CA . ARG A 1 82 ? 13.227 -2.750 -4.201 1.00 97.19 82 ARG A CA 1
ATOM 667 C C . ARG A 1 82 ? 13.705 -2.559 -2.768 1.00 97.19 82 ARG A C 1
ATOM 669 O O . ARG A 1 82 ? 14.235 -3.509 -2.203 1.00 97.19 82 ARG A O 1
ATOM 676 N N . SER A 1 83 ? 13.480 -1.395 -2.161 1.00 95.50 83 SER A N 1
ATOM 677 C CA . SER A 1 83 ? 13.907 -1.150 -0.776 1.00 95.50 83 SER A CA 1
ATOM 678 C C . SER A 1 83 ? 13.181 -2.047 0.233 1.00 95.50 83 SER A C 1
ATOM 680 O O . SER A 1 83 ? 13.776 -2.485 1.214 1.00 95.50 83 SER A O 1
ATOM 682 N N . VAL A 1 84 ? 11.912 -2.381 -0.030 1.00 92.62 84 VAL A N 1
ATOM 683 C CA . VAL A 1 84 ? 11.101 -3.241 0.847 1.00 92.62 84 VAL A CA 1
ATOM 684 C C . VAL A 1 84 ? 11.311 -4.734 0.576 1.00 92.62 84 VAL A C 1
ATOM 686 O O . VAL A 1 84 ? 11.306 -5.531 1.513 1.00 92.62 84 VAL A O 1
ATOM 689 N N . ASN A 1 85 ? 11.459 -5.131 -0.691 1.00 93.00 85 ASN A N 1
ATOM 690 C CA . ASN A 1 85 ? 11.450 -6.539 -1.112 1.00 93.00 85 ASN A CA 1
ATOM 691 C C . ASN A 1 85 ? 12.822 -7.057 -1.587 1.00 93.00 85 ASN A C 1
ATOM 693 O O . ASN A 1 85 ? 12.929 -8.221 -1.965 1.00 93.00 85 ASN A O 1
ATOM 697 N N . GLY A 1 86 ? 13.859 -6.214 -1.604 1.00 95.19 86 GLY A N 1
ATOM 698 C CA . GLY A 1 86 ? 15.233 -6.552 -1.996 1.00 95.19 86 GLY A CA 1
ATOM 699 C C . GLY A 1 86 ? 15.494 -6.615 -3.507 1.00 95.19 86 GLY A C 1
ATOM 700 O O . GLY A 1 86 ? 16.645 -6.622 -3.929 1.00 95.19 86 GLY A O 1
ATOM 701 N N . GLY A 1 87 ? 14.456 -6.637 -4.346 1.00 95.50 87 GLY A N 1
ATOM 702 C CA . GLY A 1 87 ? 14.607 -6.712 -5.798 1.00 95.50 87 GLY A CA 1
ATOM 703 C C . GLY A 1 87 ? 13.308 -6.452 -6.552 1.00 95.50 87 GLY A C 1
ATOM 704 O O . GLY A 1 87 ? 12.232 -6.375 -5.961 1.00 95.50 87 GLY A O 1
ATOM 705 N N . TYR A 1 88 ? 13.410 -6.321 -7.874 1.00 96.81 88 TYR A N 1
ATOM 706 C CA . TYR A 1 88 ? 12.274 -6.106 -8.770 1.00 96.81 88 TYR A CA 1
ATOM 707 C C . TYR A 1 88 ? 12.344 -7.091 -9.935 1.00 96.81 88 TYR A C 1
ATOM 709 O O . TYR A 1 88 ? 13.293 -7.061 -10.716 1.00 96.81 88 TYR A O 1
ATOM 717 N N . ASN A 1 89 ? 11.328 -7.945 -10.050 1.00 97.38 89 ASN A N 1
ATOM 718 C CA . ASN A 1 89 ? 11.117 -8.808 -11.204 1.00 97.38 89 ASN A CA 1
ATOM 719 C C . ASN A 1 89 ? 9.745 -8.461 -11.808 1.00 97.38 89 ASN A C 1
ATOM 721 O O . ASN A 1 89 ? 8.734 -8.758 -11.169 1.00 97.38 89 ASN A O 1
ATOM 725 N N . PRO A 1 90 ? 9.677 -7.865 -13.012 1.00 97.44 90 PRO A N 1
ATOM 726 C CA . PRO A 1 90 ? 8.407 -7.465 -13.617 1.00 97.44 90 PRO A CA 1
ATOM 727 C C . PRO A 1 90 ? 7.488 -8.656 -13.924 1.00 97.44 90 PRO A C 1
ATOM 729 O O . PRO A 1 90 ? 6.279 -8.481 -14.004 1.00 97.44 90 PRO A O 1
ATOM 732 N N . GLN A 1 91 ? 8.034 -9.867 -14.061 1.00 98.12 91 GLN A N 1
ATOM 733 C CA . GLN A 1 91 ? 7.257 -11.082 -14.324 1.00 98.12 91 GLN A CA 1
ATOM 734 C C . GLN A 1 91 ? 6.765 -11.771 -13.045 1.00 98.12 91 GLN A C 1
ATOM 736 O O . GLN A 1 91 ? 6.073 -12.781 -13.125 1.00 98.12 91 GLN A O 1
ATOM 741 N N . ALA A 1 92 ? 7.130 -11.267 -11.861 1.00 97.19 92 ALA A N 1
ATOM 742 C CA . ALA A 1 92 ? 6.673 -11.853 -10.609 1.00 97.19 92 ALA A CA 1
ATOM 743 C C . ALA A 1 92 ? 5.167 -11.641 -10.423 1.00 97.19 92 ALA A C 1
ATOM 745 O O . ALA A 1 92 ? 4.668 -10.522 -10.552 1.00 97.19 92 ALA A O 1
ATOM 746 N N . GLU A 1 93 ? 4.463 -12.707 -10.054 1.00 98.00 93 GLU A N 1
ATOM 747 C CA . GLU A 1 93 ? 3.057 -12.631 -9.674 1.00 98.00 93 GLU A CA 1
ATOM 748 C C . GLU A 1 93 ? 2.900 -12.013 -8.281 1.00 98.00 93 GLU A C 1
ATOM 750 O O . GLU A 1 93 ? 3.569 -12.391 -7.308 1.00 98.00 93 GLU A O 1
ATOM 755 N N . VAL A 1 94 ? 1.980 -11.059 -8.180 1.00 98.12 94 VAL A N 1
ATOM 756 C CA . VAL A 1 94 ? 1.640 -10.350 -6.948 1.00 98.12 94 VAL A CA 1
ATOM 757 C C . VAL A 1 94 ? 0.130 -10.246 -6.805 1.00 98.12 94 VAL A C 1
ATOM 759 O O . VAL A 1 94 ? -0.614 -10.249 -7.781 1.00 98.12 94 VAL A O 1
ATOM 762 N N . ILE A 1 95 ? -0.330 -10.124 -5.565 1.00 98.44 95 ILE A N 1
ATOM 763 C CA . ILE A 1 95 ? -1.716 -9.777 -5.269 1.00 98.44 95 ILE A CA 1
ATOM 764 C C . ILE A 1 95 ? -1.745 -8.305 -4.887 1.00 98.44 95 ILE A C 1
ATOM 766 O O . ILE A 1 95 ? -1.143 -7.916 -3.880 1.00 98.44 95 ILE A O 1
ATOM 770 N N . ALA A 1 96 ? -2.438 -7.496 -5.682 1.00 98.25 96 ALA A N 1
ATOM 771 C CA . ALA A 1 96 ? -2.748 -6.119 -5.337 1.00 98.25 96 ALA A CA 1
ATOM 772 C C . ALA A 1 96 ? -4.026 -6.094 -4.500 1.00 98.25 96 ALA A C 1
ATOM 774 O O . ALA A 1 96 ? -5.072 -6.579 -4.932 1.00 98.25 96 ALA A O 1
ATOM 775 N N . TYR A 1 97 ? -3.934 -5.534 -3.299 1.00 98.69 97 TYR A N 1
ATOM 776 C CA . TYR A 1 97 ? -5.062 -5.322 -2.403 1.00 98.69 97 TYR A CA 1
ATOM 777 C C . TYR A 1 97 ? -5.426 -3.845 -2.391 1.00 98.69 97 TYR A C 1
ATOM 779 O O . TYR A 1 97 ? -4.573 -3.019 -2.067 1.00 98.69 97 TYR A O 1
ATOM 787 N N . THR A 1 98 ? -6.683 -3.523 -2.688 1.00 98.56 98 THR A N 1
ATOM 788 C CA . THR A 1 98 ? -7.247 -2.201 -2.393 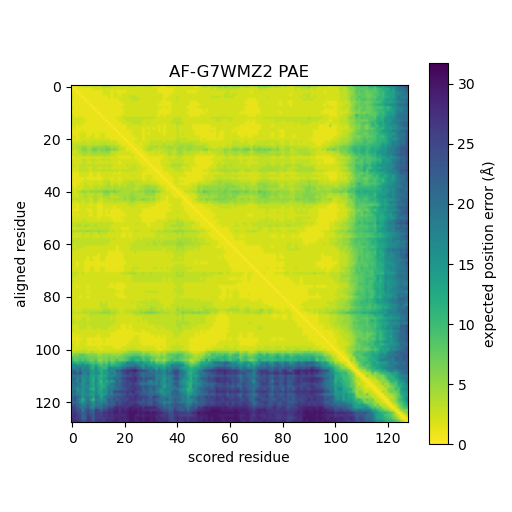1.00 98.56 98 THR A CA 1
ATOM 789 C C . THR A 1 98 ? -7.826 -2.203 -0.990 1.00 98.56 98 THR A C 1
ATOM 791 O O . THR A 1 98 ? -8.336 -3.221 -0.512 1.00 98.56 98 THR A O 1
ATOM 794 N N . PHE A 1 99 ? -7.721 -1.073 -0.303 1.00 98.25 99 PHE A N 1
ATOM 795 C CA . PHE A 1 99 ? -8.207 -0.935 1.058 1.00 98.25 99 PHE A CA 1
ATOM 796 C C . PHE A 1 99 ? -8.647 0.489 1.375 1.00 98.25 99 PHE A C 1
ATOM 798 O O . PHE A 1 99 ? -8.317 1.450 0.681 1.00 98.25 99 PHE A O 1
ATOM 805 N N . LYS A 1 100 ? -9.368 0.620 2.485 1.00 96.62 100 LYS A N 1
ATOM 806 C CA . LYS A 1 100 ? -9.741 1.902 3.079 1.00 96.62 100 LYS A CA 1
ATOM 807 C C . LYS A 1 100 ? -9.239 1.964 4.515 1.00 96.62 100 LYS A C 1
ATOM 809 O O . LYS A 1 100 ? -9.297 0.969 5.239 1.00 96.62 100 LYS A O 1
ATOM 814 N N . LEU A 1 101 ? -8.748 3.135 4.917 1.00 94.44 101 LEU A N 1
ATOM 815 C CA . LEU A 1 101 ? -8.491 3.437 6.322 1.00 94.44 101 LEU A CA 1
ATOM 816 C C . LEU A 1 101 ? -9.817 3.408 7.083 1.00 94.44 101 LEU A C 1
ATOM 818 O O . LEU A 1 101 ? -10.799 3.999 6.627 1.00 94.44 101 LEU A O 1
ATOM 822 N N . ASP A 1 102 ? -9.837 2.729 8.227 1.00 86.12 102 ASP A N 1
ATOM 823 C CA . ASP A 1 102 ? -11.007 2.727 9.097 1.00 86.12 102 ASP A CA 1
ATOM 824 C C . ASP A 1 102 ? -11.323 4.177 9.547 1.00 86.12 102 ASP A C 1
ATOM 826 O O . ASP A 1 102 ? -10.433 4.871 10.061 1.00 86.12 102 ASP A O 1
ATOM 830 N N . PRO A 1 103 ? -12.563 4.668 9.333 1.00 78.31 103 PRO A N 1
ATOM 831 C CA . PRO A 1 103 ? -12.958 6.045 9.623 1.00 78.31 103 PRO A CA 1
ATOM 832 C C . PRO A 1 103 ? -12.672 6.508 11.053 1.00 78.31 103 PRO A C 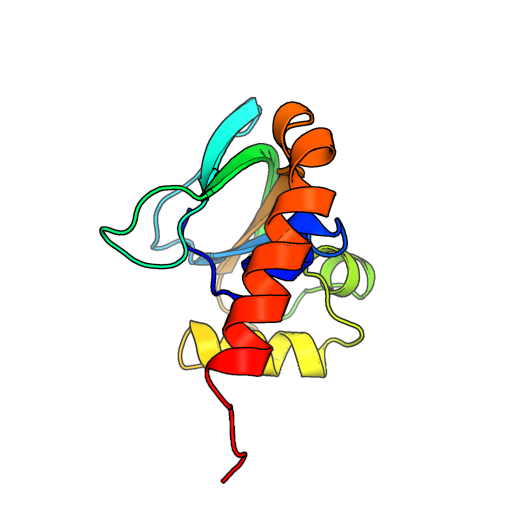1
ATOM 834 O O . PRO A 1 103 ? -12.388 7.692 11.247 1.00 78.31 103 PRO A O 1
ATOM 837 N N . VAL A 1 104 ? -12.683 5.600 12.037 1.00 75.88 104 VAL A N 1
ATOM 838 C CA . VAL A 1 104 ? -12.359 5.927 13.437 1.00 75.88 104 VAL A CA 1
ATOM 839 C C . VAL A 1 104 ? -10.951 6.524 13.538 1.00 75.88 104 VAL A C 1
ATOM 841 O O . VAL A 1 104 ? -10.721 7.476 14.283 1.00 75.88 104 VAL A O 1
ATOM 844 N N . TYR A 1 105 ? -10.016 6.053 12.710 1.00 69.69 105 TYR A N 1
ATOM 845 C CA . TYR A 1 105 ? -8.644 6.559 12.663 1.00 69.69 105 TYR A CA 1
ATOM 846 C C . TYR A 1 105 ? -8.470 7.785 11.763 1.00 69.69 105 TYR A C 1
ATOM 848 O O . TYR A 1 105 ? -7.482 8.503 11.906 1.00 69.69 105 TYR A O 1
ATOM 856 N N . LYS A 1 106 ? -9.437 8.092 10.890 1.00 62.16 106 LYS A N 1
ATOM 857 C CA . LYS A 1 106 ? -9.431 9.323 10.084 1.00 62.16 106 LYS A CA 1
ATOM 858 C C . LYS A 1 106 ? -9.636 10.567 10.962 1.00 62.16 106 LYS A C 1
ATOM 860 O O . LYS A 1 106 ? -9.014 11.597 10.719 1.00 62.16 106 LYS A O 1
ATOM 865 N N . ALA A 1 107 ? -10.442 10.444 12.022 1.00 55.38 107 ALA A N 1
ATOM 866 C CA . ALA A 1 107 ? -10.668 11.496 13.018 1.00 55.38 107 ALA A CA 1
ATOM 867 C C . ALA A 1 107 ? -9.489 11.666 14.001 1.00 55.38 107 ALA A C 1
ATOM 869 O O . ALA A 1 107 ? -9.185 12.780 14.422 1.00 55.38 107 ALA A O 1
ATOM 870 N N . ILE A 1 108 ? -8.788 10.575 14.332 1.00 56.47 108 ILE A N 1
ATOM 871 C CA . ILE A 1 108 ? -7.630 10.573 15.248 1.00 56.47 108 ILE A CA 1
ATOM 872 C C . ILE A 1 108 ? -6.335 11.014 14.532 1.00 56.47 108 ILE A C 1
ATOM 874 O O . ILE A 1 108 ? -5.472 11.674 15.123 1.00 56.47 108 ILE A O 1
ATOM 878 N N . GLY A 1 109 ? -6.204 10.683 13.242 1.00 53.38 109 GLY A N 1
ATOM 879 C CA . GLY A 1 109 ? -4.968 10.770 12.461 1.00 53.38 109 GLY A CA 1
ATOM 880 C C . GLY A 1 109 ? -4.326 12.156 12.410 1.00 53.38 109 GLY A C 1
ATOM 881 O O . GLY A 1 109 ? -3.104 12.255 12.430 1.00 53.38 109 GLY A O 1
ATOM 882 N N . ILE A 1 110 ? -5.098 13.244 12.440 1.00 56.34 110 ILE A N 1
ATOM 883 C CA . ILE A 1 110 ? -4.533 14.606 12.390 1.00 56.34 110 ILE A CA 1
ATOM 884 C C . ILE A 1 110 ? -3.772 14.957 13.685 1.00 56.34 110 ILE A C 1
ATOM 886 O O . ILE A 1 110 ? -2.751 15.646 13.628 1.00 56.34 110 ILE A O 1
ATOM 890 N N . GLY A 1 111 ? -4.224 14.473 14.848 1.00 55.62 111 GLY A N 1
ATOM 891 C CA . GLY A 1 111 ? -3.583 14.730 16.145 1.00 55.62 111 GLY A CA 1
ATOM 892 C C . GLY A 1 111 ? -2.347 13.859 16.395 1.00 55.62 111 GLY A C 1
ATOM 893 O O . GLY A 1 111 ? -1.308 14.358 16.830 1.00 55.62 111 GLY A O 1
ATOM 894 N N . GLU A 1 112 ? -2.432 12.572 16.057 1.00 54.38 112 GLU A N 1
ATOM 895 C CA . GLU A 1 112 ? -1.336 11.598 16.194 1.00 54.38 112 GLU A CA 1
ATOM 896 C C . GLU A 1 112 ? -0.227 11.814 15.144 1.00 54.38 112 GLU A C 1
ATOM 898 O O . GLU A 1 112 ? 0.956 11.790 15.494 1.00 54.38 112 GLU A O 1
ATOM 903 N N . MET A 1 113 ? -0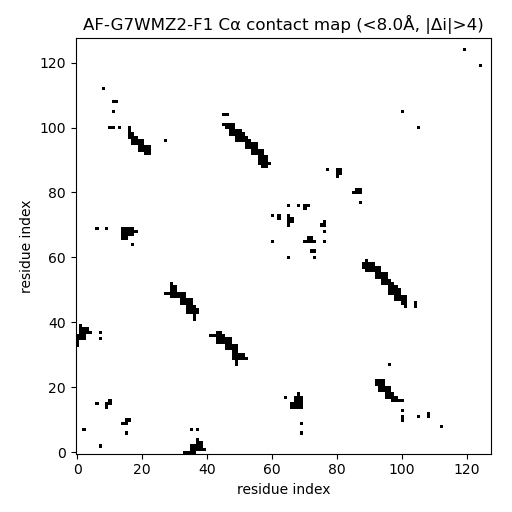.562 12.155 13.887 1.00 54.69 113 MET A N 1
ATOM 904 C CA . MET A 1 113 ? 0.443 12.506 12.864 1.00 54.69 113 MET A CA 1
ATOM 905 C C . MET A 1 113 ? 1.299 13.711 13.276 1.00 54.69 113 MET A C 1
ATOM 907 O O . MET A 1 113 ? 2.485 13.762 12.952 1.00 54.69 113 MET A O 1
ATOM 911 N N . ARG A 1 114 ? 0.735 14.684 14.008 1.00 56.94 114 ARG A N 1
ATOM 912 C CA . ARG A 1 114 ? 1.502 15.827 14.538 1.00 56.94 114 ARG A CA 1
ATOM 913 C C . ARG A 1 114 ? 2.511 15.396 15.605 1.00 56.94 114 ARG A C 1
ATOM 915 O O . ARG A 1 114 ? 3.607 15.952 15.642 1.00 56.94 114 ARG A O 1
ATOM 922 N N . LYS A 1 115 ? 2.182 14.404 16.442 1.00 56.03 115 LYS A N 1
ATOM 923 C CA . LYS A 1 115 ? 3.122 13.827 17.421 1.00 56.03 115 LYS A CA 1
ATOM 924 C C . LYS A 1 115 ? 4.232 13.024 16.737 1.00 56.03 115 LYS A C 1
ATOM 926 O O . LYS A 1 115 ? 5.393 13.224 17.078 1.00 56.03 115 LYS A O 1
ATOM 931 N N . LEU A 1 116 ? 3.908 12.201 15.737 1.00 52.78 116 LEU A N 1
ATOM 932 C CA . LEU A 1 116 ? 4.891 11.420 14.967 1.00 52.78 116 LEU A CA 1
ATOM 933 C C . LEU A 1 116 ? 5.880 12.311 14.193 1.00 52.78 116 LEU A C 1
ATOM 935 O O . LEU A 1 116 ? 7.087 12.149 14.351 1.00 52.78 116 LEU A O 1
ATOM 939 N N . LYS A 1 117 ? 5.397 13.334 13.472 1.00 54.59 117 LYS A N 1
ATOM 940 C CA . LYS A 1 117 ? 6.269 14.318 12.793 1.00 54.59 117 LYS A CA 1
ATOM 941 C C . LYS A 1 117 ? 7.145 15.114 13.771 1.00 54.59 117 LYS A C 1
ATOM 943 O O . LYS A 1 117 ? 8.247 15.534 13.422 1.00 54.59 117 LYS A O 1
ATOM 948 N N . LYS A 1 118 ? 6.673 15.339 15.005 1.00 51.59 118 LYS A N 1
ATOM 949 C CA . LYS A 1 118 ? 7.463 15.978 16.070 1.00 51.59 118 LYS A CA 1
ATOM 950 C C . LYS A 1 118 ? 8.578 15.055 16.568 1.00 51.59 118 LYS A C 1
ATOM 952 O O . LYS A 1 118 ? 9.674 15.545 16.805 1.00 51.59 118 LYS A O 1
ATOM 957 N N . ILE A 1 119 ? 8.328 13.749 16.673 1.00 50.31 119 ILE A N 1
ATOM 958 C CA . ILE A 1 119 ? 9.347 12.754 17.039 1.00 50.31 119 ILE A CA 1
ATOM 959 C C . ILE A 1 119 ? 10.437 12.678 15.962 1.00 50.31 119 ILE A C 1
ATOM 961 O O . ILE A 1 119 ? 11.610 12.763 16.302 1.00 50.31 119 ILE A O 1
ATOM 965 N N . GLU A 1 120 ? 10.090 12.641 14.672 1.00 49.44 120 GLU A N 1
ATOM 966 C CA . GLU A 1 120 ? 11.090 12.656 13.585 1.00 49.44 120 GLU A CA 1
ATOM 967 C C . GLU A 1 120 ? 11.960 13.923 13.591 1.00 49.44 120 GLU A C 1
ATOM 969 O O . GLU A 1 120 ? 13.171 13.855 13.386 1.00 49.44 120 GLU A O 1
ATOM 974 N N . ARG A 1 121 ? 11.367 15.087 13.888 1.00 47.91 121 ARG A N 1
ATOM 975 C CA . ARG A 1 121 ? 12.095 16.364 13.969 1.00 47.91 121 ARG A CA 1
ATOM 976 C C . ARG A 1 121 ? 12.997 16.461 15.210 1.00 47.91 121 ARG A C 1
ATOM 978 O O . ARG A 1 121 ? 14.023 17.127 15.155 1.00 47.91 121 ARG A O 1
ATOM 985 N N . VAL A 1 122 ? 12.623 15.809 16.312 1.00 48.72 122 VAL A N 1
ATOM 986 C CA . VAL A 1 122 ? 13.402 15.766 17.566 1.00 48.72 122 VAL A CA 1
ATOM 987 C C . VAL A 1 122 ? 14.506 14.703 17.511 1.00 48.72 122 VAL A C 1
ATOM 989 O O . VAL A 1 122 ? 15.564 14.900 18.098 1.00 48.72 122 VAL A O 1
ATOM 992 N N . CYS A 1 123 ? 14.297 13.608 16.777 1.00 44.59 123 CYS A N 1
ATOM 993 C CA . CYS A 1 123 ? 15.248 12.498 16.672 1.00 44.59 123 CYS A CA 1
ATOM 994 C C . CYS A 1 123 ? 16.266 12.627 15.525 1.00 44.59 123 CYS A C 1
ATOM 996 O O . CYS A 1 123 ? 17.080 11.727 15.365 1.00 44.59 123 CYS A O 1
ATOM 998 N N . GLY A 1 124 ? 16.260 13.732 14.771 1.00 37.62 124 GLY A N 1
ATOM 999 C CA . GLY A 1 124 ? 17.374 14.156 13.919 1.00 37.62 124 GLY A CA 1
ATOM 1000 C C . GLY A 1 124 ? 17.858 13.118 12.904 1.00 37.62 124 GLY A C 1
ATOM 1001 O O . GLY A 1 124 ? 18.902 12.503 13.097 1.00 37.62 124 GLY A O 1
ATOM 1002 N N . ASN A 1 125 ? 17.181 13.009 11.761 1.00 38.12 125 ASN A N 1
ATOM 1003 C CA . ASN A 1 125 ? 17.826 12.443 10.578 1.00 38.12 125 ASN A CA 1
ATOM 1004 C C . ASN A 1 125 ? 18.792 13.503 10.016 1.00 38.12 125 ASN A C 1
ATOM 1006 O O . ASN A 1 125 ? 18.376 14.422 9.310 1.00 38.12 125 ASN A O 1
ATOM 1010 N N . LYS A 1 126 ? 20.082 13.410 10.364 1.00 33.28 126 LYS A N 1
ATOM 1011 C CA . LYS A 1 126 ? 21.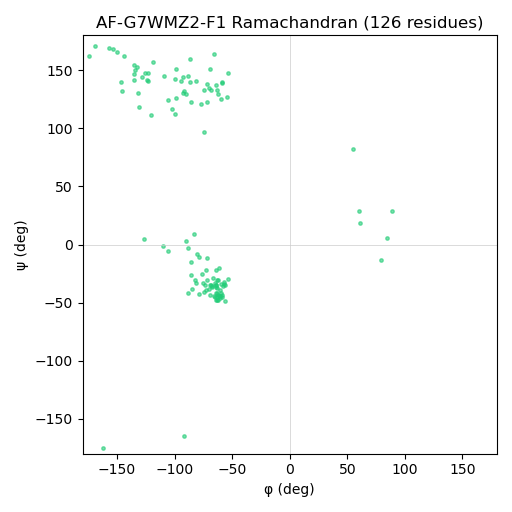136 13.952 9.499 1.00 33.28 126 LYS A CA 1
ATOM 1012 C C . LYS A 1 126 ? 21.211 13.020 8.284 1.00 33.28 126 LYS A C 1
ATOM 1014 O O . LYS A 1 126 ? 21.409 11.825 8.501 1.00 33.28 126 LYS A O 1
ATOM 1019 N N . PRO A 1 127 ? 21.038 13.507 7.045 1.00 38.72 127 PRO A N 1
ATOM 1020 C CA . PRO A 1 127 ? 21.412 12.708 5.890 1.00 38.72 127 PRO A CA 1
ATOM 1021 C C . PRO A 1 127 ? 22.930 12.483 5.932 1.00 38.72 127 PRO A C 1
ATOM 1023 O O . PRO A 1 127 ? 23.680 13.399 6.284 1.00 38.72 127 PRO A O 1
ATOM 1026 N N . VAL A 1 128 ? 23.347 11.253 5.636 1.00 43.28 128 VAL A N 1
ATOM 1027 C CA . VAL A 1 128 ? 24.711 10.958 5.171 1.00 43.28 128 VAL A CA 1
ATOM 1028 C C . VAL A 1 128 ? 24.828 11.403 3.724 1.00 43.28 128 VAL A C 1
ATOM 1030 O O . VAL A 1 128 ? 23.831 11.204 2.990 1.00 43.28 128 VAL A O 1
#

Nearest PDB structures (foldseek):
  1t62-assembly1_B  TM=7.318E-01  e=8.292E-06  Enterococcus faecalis V583
  5y6c-assembly2_B  TM=7.564E-01  e=3.531E-04  Zymomonas mobilis subsp. mobilis ATCC 10988
  5y6b-assembly4_D  TM=7.565E-01  e=6.034E-04  Zymomonas mobilis subsp. mobilis ATCC 10988
  5guq-assembly4_D  TM=7.487E-01  e=8.435E-04  Zymomonas mobilis subsp. mobilis ATCC 10988
  1te7-assembly1_A  TM=6.759E-01  e=1.315E-02  Escherichia coli